Protein AF-A0A356X532-F1 (afdb_monomer)

Radius of gyration: 16.01 Å; Cα contacts (8 Å, |Δi|>4): 191; chains: 1; bounding box: 43×29×43 Å

Secondary structure (DSSP, 8-state):
-HHHHHHHHHHTTT-EEEEE-TTSPPTT-B-SSTT-B---HHHHHHHHHHHHHHT-BTTB--EEEEEEETTSTTHHHHHHGGGSTTSSTTEEEEEE--HHHHHHHHHT------SSTT-SS---

pLDDT: mean 94.4, std 4.4, range [72.94, 98.5]

Mean predicted aligned error: 3.48 Å

Nearest PDB structures (foldseek):
  2cvx-assembly1_A  TM=9.179E-01  e=1.221E-06  Saccharomyces cerevisiae
  6lkm-assembly2_B  TM=9.207E-01  e=1.485E-06  Homo sapiens
  2wgh-assembly1_B  TM=9.139E-01  e=1.691E-06  Homo sapiens
  2wgh-assembly1_A  TM=9.136E-01  e=2.194E-06  Homo sapiens
  4x3v-assembly1_B  TM=9.214E-01  e=1.272E-05  Homo sapiens

Sequence (124 aa):
LKTDQEQVQIMKRRGGVGFDISTIRPKGMTTSNAAKTTDGIEVFMDRFSNSCREVAQGGRRGALMLSISVHHPQVMDFIKIKRDLKKVTGANISVRVSDEFMNAVKNNEPYVQRWPVDSKDPEI

Foldseek 3Di:
DVVLVVCLVQQLVVDADEDEPLQWDAFPDADPDPVRTDNTDQVVLQSSLVSQQVSDDPNRGHEYEYEYEPLRPCVVVQVCQVVPVVGSVNYDYYYDYDPVNVVCVVVVHDDHRFPPSPDPDTPD

Structure (mmCIF, N/CA/C/O backbone):
data_AF-A0A356X532-F1
#
_entry.id   AF-A0A356X532-F1
#
loop_
_atom_site.group_PDB
_atom_site.id
_atom_site.type_symbol
_atom_site.label_atom_id
_atom_site.label_alt_id
_atom_site.label_comp_id
_atom_site.label_asym_id
_atom_site.label_entity_id
_atom_site.label_seq_id
_atom_site.pdbx_PDB_ins_code
_atom_site.Cartn_x
_atom_site.Cartn_y
_atom_site.Cartn_z
_atom_site.occupancy
_atom_site.B_iso_or_equiv
_atom_site.auth_seq_id
_atom_site.auth_comp_id
_atom_site.auth_asym_id
_atom_site.auth_atom_id
_atom_site.pdbx_PDB_model_num
ATOM 1 N N . LEU A 1 1 ? 10.177 -9.768 -2.208 1.00 72.94 1 LEU A N 1
ATOM 2 C CA . LEU A 1 1 ? 11.035 -9.923 -3.411 1.00 72.94 1 LEU A CA 1
ATOM 3 C C . LEU A 1 1 ? 10.312 -10.645 -4.548 1.00 72.94 1 LEU A C 1
ATOM 5 O O . LEU A 1 1 ? 10.276 -10.084 -5.630 1.00 72.94 1 LEU A O 1
ATOM 9 N N . LYS A 1 2 ? 9.683 -11.811 -4.321 1.00 94.81 2 LYS A N 1
ATOM 10 C CA . LYS A 1 2 ? 8.949 -12.556 -5.367 1.00 94.81 2 LYS A CA 1
ATOM 11 C C . LYS A 1 2 ? 7.881 -11.724 -6.101 1.00 94.81 2 LYS A C 1
ATOM 13 O O . LYS A 1 2 ? 7.966 -11.592 -7.314 1.00 94.81 2 LYS A O 1
ATOM 18 N N . THR A 1 3 ? 6.966 -11.079 -5.372 1.00 95.56 3 THR A N 1
ATOM 19 C CA . THR A 1 3 ? 5.908 -10.228 -5.958 1.00 95.56 3 THR A CA 1
ATOM 20 C C . THR A 1 3 ? 6.466 -9.120 -6.852 1.00 95.56 3 THR A C 1
ATOM 22 O O . THR A 1 3 ? 5.935 -8.862 -7.925 1.00 95.56 3 THR A O 1
ATOM 25 N N . ASP A 1 4 ? 7.574 -8.499 -6.435 1.00 95.38 4 ASP A N 1
ATOM 26 C CA . ASP A 1 4 ? 8.252 -7.433 -7.180 1.00 95.38 4 ASP A CA 1
ATOM 27 C C . ASP A 1 4 ? 8.830 -7.942 -8.517 1.00 95.38 4 ASP A C 1
ATOM 29 O O . ASP A 1 4 ? 8.717 -7.305 -9.561 1.00 95.38 4 ASP A O 1
ATOM 33 N N . GLN A 1 5 ? 9.405 -9.146 -8.511 1.00 95.88 5 GLN A N 1
ATOM 34 C CA . GLN A 1 5 ? 9.905 -9.789 -9.727 1.00 95.88 5 GLN A CA 1
ATOM 35 C C . GLN A 1 5 ? 8.757 -10.176 -10.665 1.00 95.88 5 GLN A C 1
ATOM 37 O O . GLN A 1 5 ? 8.823 -9.906 -11.865 1.00 95.88 5 GLN A O 1
ATOM 42 N N . GLU A 1 6 ? 7.697 -10.783 -10.130 1.00 97.12 6 GLU A N 1
ATOM 43 C CA . GLU A 1 6 ? 6.531 -11.213 -10.908 1.00 97.12 6 GLU A CA 1
ATOM 44 C C . GLU A 1 6 ? 5.821 -10.023 -11.565 1.00 97.12 6 GLU A C 1
ATOM 46 O O . GLU A 1 6 ? 5.528 -10.086 -12.763 1.00 97.12 6 GLU A O 1
ATOM 51 N N . GLN A 1 7 ? 5.643 -8.904 -10.848 1.00 96.19 7 GLN A N 1
ATOM 52 C CA . GLN A 1 7 ? 5.040 -7.706 -11.439 1.00 96.19 7 GLN A CA 1
ATOM 53 C C . GLN A 1 7 ? 5.851 -7.186 -12.637 1.00 96.19 7 GLN A C 1
ATOM 55 O O . GLN A 1 7 ? 5.281 -6.898 -13.689 1.00 96.19 7 GLN A O 1
ATOM 60 N N . VAL A 1 8 ? 7.185 -7.147 -12.534 1.00 95.25 8 VAL A N 1
ATOM 61 C CA . VAL A 1 8 ? 8.068 -6.665 -13.608 1.00 95.25 8 VAL A CA 1
ATOM 62 C C . VAL A 1 8 ? 7.992 -7.598 -14.820 1.00 95.25 8 VAL A C 1
ATOM 64 O O . VAL A 1 8 ? 7.935 -7.144 -15.965 1.00 95.25 8 VAL A O 1
ATOM 67 N N . GLN A 1 9 ? 7.933 -8.915 -14.600 1.00 95.31 9 GLN A N 1
ATOM 68 C CA . GLN A 1 9 ? 7.795 -9.891 -15.685 1.00 95.31 9 GLN A CA 1
ATOM 69 C C . GLN A 1 9 ? 6.464 -9.767 -16.440 1.00 95.31 9 GLN A C 1
ATOM 71 O O . GLN A 1 9 ? 6.435 -9.998 -17.654 1.00 95.31 9 GLN A O 1
ATOM 76 N N . ILE A 1 10 ? 5.375 -9.413 -15.761 1.00 95.00 10 ILE A N 1
ATOM 77 C CA . ILE A 1 10 ? 4.075 -9.179 -16.402 1.00 95.00 10 ILE A CA 1
ATOM 78 C C . ILE A 1 10 ? 4.096 -7.847 -17.166 1.00 95.00 10 ILE A C 1
ATOM 80 O O . ILE A 1 10 ? 3.733 -7.796 -18.344 1.00 95.00 10 ILE A O 1
ATOM 84 N N . MET A 1 11 ? 4.601 -6.782 -16.539 1.00 94.88 11 MET A N 1
ATOM 85 C CA . MET A 1 11 ? 4.630 -5.438 -17.127 1.00 94.88 11 MET A CA 1
ATOM 86 C C . MET A 1 11 ? 5.495 -5.355 -18.387 1.00 94.88 11 MET A C 1
ATOM 88 O O . MET A 1 11 ? 5.073 -4.742 -19.370 1.00 94.88 11 MET A O 1
ATOM 92 N N . LYS A 1 12 ? 6.648 -6.044 -18.433 1.00 92.12 12 LYS A N 1
ATOM 93 C CA . LYS A 1 12 ? 7.481 -6.094 -19.653 1.00 92.12 12 LYS A CA 1
ATOM 94 C C . LYS A 1 12 ? 6.780 -6.779 -20.836 1.00 92.12 12 LYS A C 1
ATOM 96 O O . LYS A 1 12 ? 7.192 -6.620 -21.978 1.00 92.12 12 LYS A O 1
ATOM 101 N N . ARG A 1 13 ? 5.724 -7.557 -20.571 1.00 92.69 13 ARG A N 1
ATOM 102 C CA . ARG A 1 13 ? 4.865 -8.210 -21.573 1.00 92.69 13 ARG A CA 1
ATOM 103 C C . ARG A 1 13 ? 3.569 -7.433 -21.817 1.00 92.69 13 ARG A C 1
ATOM 105 O O . ARG A 1 13 ? 2.628 -7.974 -22.382 1.00 92.69 13 ARG A O 1
ATOM 112 N N . ARG A 1 14 ? 3.536 -6.154 -21.425 1.00 89.81 14 ARG A N 1
ATOM 113 C CA . ARG A 1 14 ? 2.418 -5.211 -21.600 1.00 89.81 14 ARG A CA 1
ATOM 114 C C . ARG A 1 14 ? 1.177 -5.504 -20.747 1.00 89.81 14 ARG A C 1
ATOM 116 O O . ARG A 1 14 ? 0.144 -4.883 -20.992 1.00 89.81 14 ARG A O 1
ATOM 123 N N . GLY A 1 15 ? 1.280 -6.370 -19.738 1.00 92.88 15 GLY A N 1
ATOM 124 C CA . GLY A 1 15 ? 0.214 -6.591 -18.759 1.00 92.88 15 GLY A CA 1
ATOM 125 C C . GLY A 1 15 ? 0.177 -5.509 -17.676 1.00 92.88 15 GLY A C 1
ATOM 126 O O . GLY A 1 15 ? 1.218 -5.001 -17.259 1.00 92.88 15 GLY A O 1
ATOM 127 N N . GLY A 1 16 ? -1.026 -5.161 -17.217 1.00 94.62 16 GLY A N 1
ATOM 128 C CA . GLY A 1 16 ? -1.216 -4.411 -15.974 1.00 94.62 16 GLY A CA 1
ATOM 129 C C . GLY A 1 16 ? -1.213 -5.354 -14.773 1.00 94.62 16 GLY A C 1
ATOM 130 O O . GLY A 1 16 ? -1.582 -6.520 -14.903 1.00 94.62 16 GLY A O 1
ATOM 131 N N . VAL A 1 17 ? -0.794 -4.859 -13.612 1.00 97.06 17 VAL A N 1
ATOM 132 C CA . VAL A 1 17 ? -0.718 -5.645 -12.377 1.00 97.06 17 VAL A CA 1
ATOM 133 C C . VAL A 1 17 ? -1.452 -4.912 -11.266 1.00 97.06 17 VAL A C 1
ATOM 135 O O . VAL A 1 17 ? -1.294 -3.706 -11.096 1.00 97.06 17 VAL A O 1
ATOM 138 N N . GLY A 1 18 ? -2.238 -5.651 -10.492 1.00 97.19 18 GLY A N 1
ATOM 139 C CA . GLY A 1 18 ? -2.840 -5.164 -9.262 1.00 97.19 18 GLY A CA 1
ATOM 140 C C . GLY A 1 18 ? -2.665 -6.196 -8.161 1.00 97.19 18 GLY A C 1
ATOM 141 O O . GLY A 1 18 ? -2.882 -7.380 -8.407 1.00 97.19 18 GLY A O 1
ATOM 142 N N . PHE A 1 19 ? -2.264 -5.769 -6.968 1.00 97.12 19 PHE A N 1
ATOM 143 C CA . PHE A 1 19 ? -2.202 -6.662 -5.812 1.00 97.12 19 PHE A CA 1
ATOM 144 C C . PHE A 1 19 ? -2.513 -5.940 -4.505 1.00 97.12 19 PHE A C 1
ATOM 146 O O . PHE A 1 19 ? -2.538 -4.708 -4.411 1.00 97.12 19 PHE A O 1
ATOM 153 N N . ASP A 1 20 ? -2.806 -6.747 -3.495 1.00 97.38 20 ASP A N 1
ATOM 154 C CA . ASP A 1 20 ? -3.045 -6.301 -2.137 1.00 97.38 20 ASP A CA 1
ATOM 155 C C . ASP A 1 20 ? -1.743 -6.201 -1.341 1.00 97.38 20 ASP A C 1
ATOM 157 O O . ASP A 1 20 ? -0.893 -7.088 -1.420 1.00 97.38 20 ASP A O 1
ATOM 161 N N . ILE A 1 21 ? -1.611 -5.138 -0.548 1.00 97.44 21 ILE A N 1
ATOM 162 C CA . ILE A 1 21 ? -0.501 -4.951 0.391 1.00 97.44 21 ILE A CA 1
ATOM 163 C C . ILE A 1 21 ? -0.927 -5.038 1.863 1.00 97.44 21 ILE A C 1
ATOM 165 O O . ILE A 1 21 ? -0.109 -4.782 2.740 1.00 97.44 21 ILE A O 1
ATOM 169 N N . SER A 1 22 ? -2.171 -5.421 2.160 1.00 97.50 22 SER A N 1
ATOM 170 C CA . SER A 1 22 ? -2.692 -5.498 3.540 1.00 97.50 22 SER A CA 1
ATOM 171 C C . SER A 1 22 ? -2.003 -6.551 4.408 1.00 97.50 22 SER A C 1
ATOM 173 O O . SER A 1 22 ? -2.100 -6.512 5.630 1.00 97.50 22 SER A O 1
ATOM 175 N N . THR A 1 23 ? -1.296 -7.496 3.791 1.00 95.19 23 THR A N 1
ATOM 176 C CA . THR A 1 23 ? -0.492 -8.497 4.500 1.00 95.19 23 THR A CA 1
ATOM 177 C C . THR A 1 23 ? 0.855 -7.947 4.969 1.00 95.19 23 THR A C 1
ATOM 179 O O . THR A 1 23 ? 1.566 -8.621 5.713 1.00 95.19 23 THR A O 1
ATOM 182 N N . ILE A 1 24 ? 1.260 -6.758 4.510 1.00 95.75 24 ILE A N 1
ATOM 183 C CA . ILE A 1 24 ? 2.494 -6.117 4.965 1.00 95.75 24 ILE A CA 1
ATOM 184 C C . ILE A 1 24 ? 2.283 -5.643 6.400 1.00 95.75 24 ILE A C 1
ATOM 186 O O . ILE A 1 24 ? 1.258 -5.063 6.729 1.00 95.75 24 ILE A O 1
ATOM 190 N N . ARG A 1 25 ? 3.266 -5.908 7.257 1.00 95.19 25 ARG A N 1
ATOM 191 C CA . ARG A 1 25 ? 3.227 -5.541 8.671 1.00 95.19 25 ARG A CA 1
ATOM 192 C C . ARG A 1 25 ? 3.158 -4.006 8.843 1.00 95.19 25 ARG A C 1
ATOM 194 O O . ARG A 1 25 ? 3.970 -3.315 8.225 1.00 95.19 25 ARG A O 1
ATOM 201 N N . PRO A 1 26 ? 2.260 -3.476 9.692 1.00 96.25 26 PRO A N 1
ATOM 202 C CA . PRO A 1 26 ? 2.191 -2.064 10.048 1.00 96.25 26 PRO A CA 1
ATOM 203 C C . PRO A 1 26 ? 3.485 -1.509 10.644 1.00 96.25 26 PRO A C 1
ATOM 205 O O . PRO A 1 26 ? 4.157 -2.167 11.440 1.00 96.25 26 PRO A O 1
ATOM 208 N N . LYS A 1 27 ? 3.796 -0.258 10.301 1.00 95.69 27 LYS A N 1
ATOM 209 C CA . LYS A 1 27 ? 4.925 0.508 10.841 1.00 95.69 27 LYS A CA 1
ATOM 210 C C . LYS A 1 27 ? 4.983 0.458 12.367 1.00 95.69 27 LYS A C 1
ATOM 212 O O . LYS A 1 27 ? 3.971 0.606 13.043 1.00 95.69 27 LYS A O 1
ATOM 217 N N . GLY A 1 28 ? 6.190 0.289 12.901 1.00 93.81 28 GLY A N 1
ATOM 218 C CA . GLY A 1 28 ? 6.448 0.250 14.341 1.00 93.81 28 GLY A CA 1
ATOM 219 C C . GLY A 1 28 ? 6.243 -1.119 14.993 1.00 93.81 28 GLY A C 1
ATOM 220 O O . GLY A 1 28 ? 6.756 -1.330 16.088 1.00 93.81 28 GLY A O 1
ATOM 221 N N . MET A 1 29 ? 5.588 -2.078 14.329 1.00 93.62 29 MET A N 1
ATOM 222 C CA . MET A 1 29 ? 5.494 -3.443 14.852 1.00 93.62 29 MET A CA 1
ATOM 223 C C . MET A 1 29 ? 6.849 -4.153 14.840 1.00 93.62 29 MET A C 1
ATOM 225 O O . MET A 1 29 ? 7.672 -3.948 13.941 1.00 93.62 29 MET A O 1
ATOM 229 N N . THR A 1 30 ? 7.045 -5.035 15.819 1.00 91.69 30 THR A N 1
ATOM 230 C CA . THR A 1 30 ? 8.307 -5.740 16.056 1.00 91.69 30 THR A CA 1
ATOM 231 C C . THR A 1 30 ? 8.687 -6.670 14.906 1.00 91.69 30 THR A C 1
ATOM 233 O O . THR A 1 30 ? 7.842 -7.322 14.290 1.00 91.69 30 THR A O 1
ATOM 236 N N . THR A 1 31 ? 9.984 -6.752 14.633 1.00 90.56 31 THR A N 1
ATOM 237 C CA . THR A 1 31 ? 10.603 -7.686 13.690 1.00 90.56 31 THR A CA 1
ATOM 238 C C . THR A 1 31 ? 11.715 -8.464 14.394 1.00 90.56 31 THR A C 1
ATOM 240 O O . THR A 1 31 ? 12.317 -7.991 15.355 1.00 90.56 31 THR A O 1
ATOM 243 N N . SER A 1 32 ? 12.014 -9.671 13.915 1.00 90.50 32 SER A N 1
ATOM 244 C CA . SER A 1 32 ? 13.062 -10.533 14.485 1.00 90.50 32 SER A CA 1
ATOM 245 C C . SER A 1 32 ? 14.478 -10.209 13.986 1.00 90.50 32 SER A C 1
ATOM 247 O O . SER A 1 32 ? 15.413 -10.962 14.247 1.00 90.50 32 SER A O 1
ATOM 249 N N . ASN A 1 33 ? 14.652 -9.118 13.236 1.00 87.94 33 ASN A N 1
ATOM 250 C CA . ASN A 1 33 ? 15.927 -8.738 12.632 1.00 87.94 33 ASN A CA 1
ATOM 251 C C . ASN A 1 33 ? 16.582 -7.561 13.377 1.00 87.94 33 ASN A C 1
ATOM 253 O O . ASN A 1 33 ? 16.035 -7.012 14.331 1.00 87.94 33 ASN A O 1
ATOM 257 N N . ALA A 1 34 ? 17.761 -7.144 12.910 1.00 87.94 34 ALA A N 1
ATOM 258 C CA . ALA A 1 34 ? 18.523 -6.057 13.524 1.00 87.94 34 ALA A CA 1
ATOM 259 C C . ALA A 1 34 ? 17.774 -4.709 13.571 1.00 87.94 34 ALA A C 1
ATOM 261 O O . ALA A 1 34 ? 18.085 -3.882 14.425 1.00 87.94 34 ALA A O 1
ATOM 262 N N . ALA A 1 35 ? 16.789 -4.491 12.690 1.00 85.69 35 ALA A N 1
ATOM 263 C CA . ALA A 1 35 ? 16.006 -3.258 12.661 1.00 85.69 35 ALA A CA 1
ATOM 264 C C . ALA A 1 35 ? 15.007 -3.158 13.828 1.00 85.69 35 ALA A C 1
ATOM 266 O O . ALA A 1 35 ? 14.577 -2.055 14.148 1.00 85.69 35 ALA A O 1
ATOM 267 N N . LYS A 1 36 ? 14.670 -4.282 14.486 1.00 92.25 36 LYS A N 1
ATOM 268 C CA . LYS A 1 36 ? 13.726 -4.422 15.615 1.00 92.25 36 LYS A CA 1
ATOM 269 C C . LYS A 1 36 ? 12.273 -4.038 15.328 1.00 92.25 36 LYS A C 1
ATOM 271 O O . LYS A 1 36 ? 11.382 -4.604 15.955 1.00 92.25 36 LYS A O 1
ATOM 276 N N . THR A 1 37 ? 12.015 -3.112 14.413 1.00 93.38 37 THR A N 1
ATOM 277 C CA . THR A 1 37 ? 10.684 -2.717 13.951 1.00 93.38 37 THR A CA 1
ATOM 278 C C . THR A 1 37 ? 10.650 -2.612 12.427 1.00 93.38 37 THR A C 1
ATOM 280 O O . THR A 1 37 ? 11.679 -2.682 11.751 1.00 93.38 37 THR A O 1
ATOM 283 N N . THR A 1 38 ? 9.449 -2.507 11.858 1.00 94.00 38 THR A N 1
ATOM 284 C CA . THR A 1 38 ? 9.254 -2.280 10.419 1.00 94.00 38 THR A CA 1
ATOM 285 C C . THR A 1 38 ? 8.921 -0.820 10.109 1.00 94.00 38 THR A C 1
ATOM 287 O O . THR A 1 38 ? 8.212 -0.164 10.873 1.00 94.00 38 THR A O 1
ATOM 290 N N . ASP A 1 39 ? 9.367 -0.333 8.947 1.00 93.88 39 ASP A N 1
ATOM 291 C CA . ASP A 1 39 ? 8.967 0.968 8.387 1.00 93.88 39 ASP A CA 1
ATOM 292 C C . ASP A 1 39 ? 7.548 0.960 7.792 1.00 93.88 39 ASP A C 1
ATOM 294 O O . ASP A 1 39 ? 7.000 2.012 7.457 1.00 93.88 39 ASP A O 1
ATOM 298 N N . GLY A 1 40 ? 6.932 -0.222 7.695 1.00 95.50 40 GLY A N 1
ATOM 299 C CA . GLY A 1 40 ? 5.563 -0.391 7.232 1.00 95.50 40 GLY A CA 1
ATOM 300 C C . GLY A 1 40 ? 5.401 -0.292 5.718 1.00 95.50 40 GLY A C 1
ATOM 301 O O . GLY A 1 40 ? 6.340 -0.493 4.947 1.00 95.50 40 GLY A O 1
ATOM 302 N N . ILE A 1 41 ? 4.175 -0.005 5.284 1.00 97.00 41 ILE A N 1
ATOM 303 C CA . ILE A 1 41 ? 3.768 -0.135 3.877 1.00 97.00 41 ILE A CA 1
ATOM 304 C C . ILE A 1 41 ? 4.427 0.879 2.930 1.00 97.00 41 ILE A C 1
ATOM 306 O O . ILE A 1 41 ? 4.660 0.549 1.768 1.00 97.00 41 ILE A O 1
ATOM 310 N N . GLU A 1 42 ? 4.750 2.090 3.398 1.00 96.06 42 GLU A N 1
ATOM 311 C CA . GLU A 1 42 ? 5.154 3.217 2.539 1.00 96.06 42 GLU A CA 1
ATOM 312 C C . GLU A 1 42 ? 6.407 2.895 1.710 1.00 96.06 42 GLU A C 1
ATOM 314 O O . GLU A 1 42 ? 6.433 3.120 0.499 1.00 96.06 42 GLU A O 1
ATOM 319 N N . VAL A 1 43 ? 7.415 2.277 2.337 1.00 95.06 43 VAL A N 1
ATOM 320 C CA . VAL A 1 43 ? 8.679 1.903 1.679 1.00 95.06 43 VAL A CA 1
ATOM 321 C C . VAL A 1 43 ? 8.443 0.879 0.566 1.00 95.06 43 VAL A C 1
ATOM 323 O O . VAL A 1 43 ? 9.058 0.945 -0.501 1.00 95.06 43 VAL A O 1
ATOM 326 N N . PHE A 1 44 ? 7.517 -0.059 0.779 1.00 95.88 44 PHE A N 1
ATOM 327 C CA . PHE A 1 44 ? 7.146 -1.034 -0.244 1.00 95.88 44 PHE A CA 1
ATOM 328 C C . PHE A 1 44 ? 6.367 -0.382 -1.387 1.00 95.88 44 PHE A C 1
ATOM 330 O O . PHE A 1 44 ? 6.602 -0.725 -2.544 1.00 95.88 44 PHE A O 1
ATOM 337 N N . MET A 1 45 ? 5.489 0.582 -1.097 1.00 97.25 45 MET A N 1
ATOM 338 C CA . MET A 1 45 ? 4.764 1.323 -2.134 1.00 97.25 45 MET A CA 1
ATOM 339 C C . MET A 1 45 ? 5.718 2.094 -3.050 1.00 97.25 45 MET A C 1
ATOM 341 O O . MET A 1 45 ? 5.575 2.022 -4.273 1.00 97.25 45 MET A O 1
ATOM 345 N N .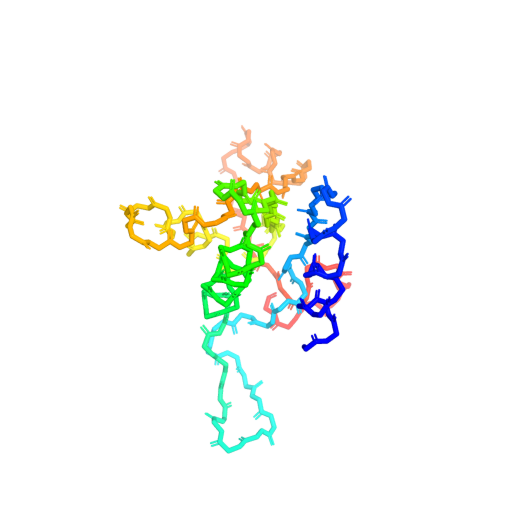 ASP A 1 46 ? 6.710 2.784 -2.478 1.00 96.50 46 ASP A N 1
ATOM 346 C CA . ASP A 1 46 ? 7.736 3.488 -3.252 1.00 96.50 46 ASP A CA 1
ATOM 347 C C . ASP A 1 46 ? 8.546 2.509 -4.108 1.00 96.50 46 ASP A C 1
ATOM 349 O O . ASP A 1 46 ? 8.714 2.732 -5.310 1.00 96.50 46 ASP A O 1
ATOM 353 N N . ARG A 1 47 ? 8.957 1.370 -3.539 1.00 96.31 47 ARG A N 1
ATOM 354 C CA . ARG A 1 47 ? 9.652 0.311 -4.281 1.00 96.31 47 ARG A CA 1
ATOM 355 C C . ARG A 1 47 ? 8.836 -0.189 -5.475 1.00 96.31 47 ARG A C 1
ATOM 357 O O . ARG A 1 47 ? 9.334 -0.155 -6.597 1.00 96.31 47 ARG A O 1
ATOM 364 N N . PHE A 1 48 ? 7.592 -0.624 -5.262 1.00 97.00 48 PHE A N 1
ATOM 365 C CA . PHE A 1 48 ? 6.769 -1.177 -6.341 1.00 97.00 48 PHE A CA 1
ATOM 366 C C . PHE A 1 48 ? 6.473 -0.135 -7.426 1.00 97.00 48 PHE A C 1
ATOM 368 O O . PHE A 1 48 ? 6.523 -0.445 -8.618 1.00 97.00 48 PHE A O 1
ATOM 375 N N . SER A 1 49 ? 6.221 1.113 -7.021 1.00 96.38 49 SER A N 1
ATOM 376 C CA . SER A 1 49 ? 6.064 2.245 -7.934 1.00 96.38 49 SER A CA 1
ATOM 377 C C . SER A 1 49 ? 7.314 2.475 -8.786 1.00 96.38 49 SER A C 1
ATOM 379 O O . SER A 1 49 ? 7.195 2.703 -9.991 1.00 96.38 49 SER A O 1
ATOM 381 N N . ASN A 1 50 ? 8.505 2.413 -8.188 1.00 95.69 50 ASN A N 1
ATOM 382 C CA . ASN A 1 50 ? 9.763 2.600 -8.908 1.00 95.69 50 ASN A CA 1
ATOM 383 C C . ASN A 1 50 ? 9.996 1.471 -9.913 1.00 95.69 50 ASN A C 1
ATOM 385 O O . ASN A 1 50 ? 10.222 1.755 -11.086 1.00 95.69 50 ASN A O 1
ATOM 389 N N . SER A 1 51 ? 9.797 0.213 -9.520 1.00 95.31 51 SER A N 1
ATOM 390 C CA . SER A 1 51 ? 9.921 -0.923 -10.440 1.00 95.31 51 SER A CA 1
ATOM 391 C C . SER A 1 51 ? 8.933 -0.848 -11.615 1.00 95.31 51 SER A C 1
ATOM 393 O O . SER A 1 51 ? 9.304 -1.134 -12.753 1.00 95.31 51 SER A O 1
ATOM 395 N N . CYS A 1 52 ? 7.702 -0.370 -11.386 1.00 94.75 52 CYS A N 1
ATOM 396 C CA . CYS A 1 52 ? 6.726 -0.095 -12.452 1.00 94.75 52 CYS A CA 1
ATOM 397 C C . CYS A 1 52 ? 7.200 0.992 -13.442 1.00 94.75 52 CYS A C 1
ATOM 399 O O . CYS A 1 52 ? 6.908 0.942 -14.642 1.00 94.75 52 CYS A O 1
ATOM 401 N N . ARG A 1 53 ? 7.956 1.986 -12.961 1.00 92.81 53 ARG A N 1
ATOM 402 C CA . ARG A 1 53 ? 8.549 3.026 -13.812 1.00 92.81 53 ARG A CA 1
ATOM 403 C C . ARG A 1 53 ? 9.778 2.528 -14.567 1.00 92.81 53 ARG A C 1
ATOM 405 O O . ARG A 1 53 ? 9.948 2.895 -15.725 1.00 92.81 53 ARG A O 1
ATOM 412 N N . GLU A 1 54 ? 10.612 1.721 -13.925 1.00 92.81 54 GLU A N 1
ATOM 413 C CA . GLU A 1 54 ? 11.871 1.205 -14.475 1.00 92.81 54 GLU A CA 1
ATOM 414 C C . GLU A 1 54 ? 11.655 0.153 -15.566 1.00 92.81 54 GLU A C 1
ATOM 416 O O . GLU A 1 54 ? 12.421 0.097 -16.522 1.00 92.81 54 GLU A O 1
ATOM 421 N N . VAL A 1 55 ? 10.578 -0.637 -15.486 1.00 93.06 55 VAL A N 1
ATOM 422 C CA . VAL A 1 55 ? 10.225 -1.627 -16.523 1.00 93.06 55 VAL A CA 1
ATOM 423 C C . VAL A 1 55 ? 9.698 -0.994 -17.822 1.00 93.06 55 VAL A C 1
ATOM 425 O O . VAL A 1 55 ? 9.366 -1.706 -18.770 1.00 93.06 55 VAL A O 1
ATOM 428 N N . ALA A 1 56 ? 9.591 0.336 -17.891 1.00 86.62 56 ALA A N 1
ATOM 429 C CA . ALA A 1 56 ? 9.082 1.032 -19.065 1.00 86.62 56 ALA A CA 1
ATOM 430 C C . ALA A 1 56 ? 9.914 0.727 -20.324 1.00 86.62 56 ALA A C 1
ATOM 432 O O . ALA A 1 56 ? 11.142 0.758 -20.309 1.00 86.62 56 ALA A O 1
ATOM 433 N N . GLN A 1 57 ? 9.233 0.483 -21.445 1.00 83.81 57 GLN A N 1
ATOM 434 C CA . GLN A 1 57 ? 9.863 0.187 -22.735 1.00 83.81 57 GLN A CA 1
ATOM 435 C C . GLN A 1 57 ? 9.332 1.139 -23.803 1.00 83.81 57 GLN A C 1
ATOM 437 O O . GLN A 1 57 ? 8.119 1.268 -23.974 1.00 83.81 57 GLN A O 1
ATOM 442 N N . GLY A 1 58 ? 10.232 1.817 -24.522 1.00 81.31 58 GLY A N 1
ATOM 443 C CA . GLY A 1 58 ? 9.855 2.730 -25.609 1.00 81.31 58 GLY A CA 1
ATOM 444 C C . GLY A 1 58 ? 8.884 3.834 -25.168 1.00 81.31 58 GLY A C 1
ATOM 445 O O . GLY A 1 58 ? 7.926 4.127 -25.873 1.00 81.31 58 GLY A O 1
ATOM 446 N N . GLY A 1 59 ? 9.066 4.381 -23.960 1.00 78.69 59 GLY A N 1
ATOM 447 C CA . GLY A 1 59 ? 8.200 5.423 -23.393 1.00 78.69 59 GLY A CA 1
ATOM 448 C C . GLY A 1 59 ? 6.880 4.926 -22.785 1.00 78.69 59 GLY A C 1
ATOM 449 O O . GLY A 1 59 ? 6.205 5.690 -22.095 1.00 78.69 59 GLY A O 1
ATOM 450 N N . ARG A 1 60 ? 6.519 3.647 -22.956 1.00 83.38 60 ARG A N 1
ATOM 451 C CA . ARG A 1 60 ? 5.336 3.052 -22.322 1.00 83.38 60 ARG A CA 1
ATOM 452 C C . ARG A 1 60 ? 5.680 2.550 -20.923 1.00 83.38 60 ARG A C 1
ATOM 454 O O . ARG A 1 60 ? 6.439 1.594 -20.773 1.00 83.38 60 ARG A O 1
ATOM 461 N N . ARG A 1 61 ? 5.086 3.176 -19.907 1.00 81.94 61 ARG A N 1
ATOM 462 C CA . ARG A 1 61 ? 5.191 2.752 -18.503 1.00 81.94 61 ARG A CA 1
ATOM 463 C C . ARG A 1 61 ? 4.340 1.511 -18.228 1.00 81.94 61 ARG A C 1
ATOM 465 O O . ARG A 1 61 ? 3.349 1.272 -18.926 1.00 81.94 61 ARG A O 1
ATOM 472 N N . GLY A 1 62 ? 4.728 0.744 -17.208 1.00 89.12 62 GLY A N 1
ATOM 473 C CA . GLY A 1 62 ? 3.868 -0.285 -16.632 1.00 89.12 62 GLY A CA 1
ATOM 474 C C . GLY A 1 62 ? 2.591 0.322 -16.040 1.00 89.12 62 GLY A C 1
ATOM 475 O O . GLY A 1 62 ? 2.493 1.535 -15.842 1.00 89.12 62 GLY A O 1
ATOM 476 N N . ALA A 1 63 ? 1.605 -0.528 -15.768 1.00 92.94 63 ALA A N 1
ATOM 477 C CA . ALA A 1 63 ? 0.394 -0.146 -15.052 1.00 92.94 63 ALA A CA 1
ATOM 478 C C . ALA A 1 63 ? 0.325 -0.943 -13.749 1.00 92.94 63 ALA A C 1
ATOM 480 O O . ALA A 1 63 ? 0.283 -2.174 -13.788 1.00 92.94 63 ALA A O 1
ATOM 481 N N . LEU A 1 64 ? 0.325 -0.236 -12.618 1.00 97.44 64 LEU A N 1
ATOM 482 C CA . LEU A 1 64 ? 0.278 -0.818 -11.281 1.00 97.44 64 LEU A CA 1
ATOM 483 C C . LEU A 1 64 ? -0.914 -0.262 -10.495 1.00 97.44 64 LEU A C 1
ATOM 485 O O . LEU A 1 64 ? -1.125 0.951 -10.459 1.00 97.44 64 LEU A O 1
ATOM 489 N N . MET A 1 6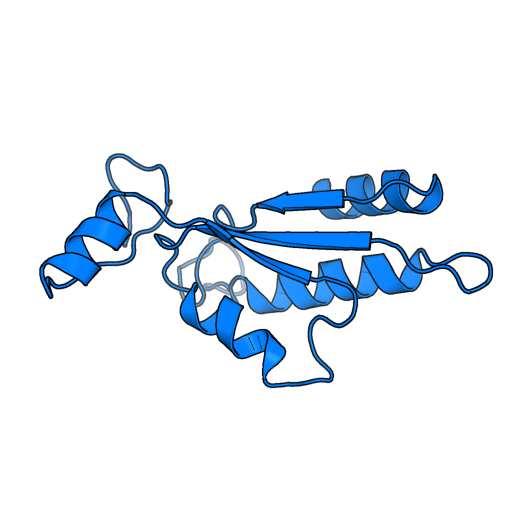5 ? -1.649 -1.149 -9.831 1.00 97.94 65 MET A N 1
ATOM 490 C CA . MET A 1 65 ? -2.610 -0.821 -8.782 1.00 97.94 65 MET A CA 1
ATOM 491 C C . MET A 1 65 ? -2.153 -1.444 -7.468 1.00 97.94 65 MET A C 1
ATOM 493 O O . MET A 1 65 ? -1.984 -2.659 -7.374 1.00 97.94 65 MET A O 1
ATOM 497 N N . LEU A 1 66 ? -2.001 -0.625 -6.436 1.00 98.38 66 LEU A N 1
ATOM 498 C CA . LEU A 1 66 ? -1.854 -1.120 -5.071 1.00 98.38 66 LEU A CA 1
ATOM 499 C C . LEU A 1 66 ? -3.206 -1.015 -4.378 1.00 98.38 66 LEU A C 1
ATOM 501 O O . LEU A 1 66 ? -3.880 0.010 -4.491 1.00 98.38 66 LEU A O 1
ATOM 505 N N . SER A 1 67 ? -3.601 -2.060 -3.659 1.00 98.38 67 SER A N 1
ATOM 506 C CA . SER A 1 67 ? -4.802 -2.021 -2.829 1.00 98.38 67 SER A CA 1
ATOM 507 C C . SER A 1 67 ? -4.495 -2.303 -1.368 1.00 98.38 67 SER A C 1
ATOM 509 O O . SER A 1 67 ? -3.562 -3.042 -1.067 1.00 98.38 67 SER A O 1
ATOM 511 N N . ILE A 1 68 ? -5.277 -1.710 -0.468 1.00 98.50 68 ILE A N 1
ATOM 512 C CA . ILE A 1 68 ? -5.204 -1.970 0.970 1.00 98.50 68 ILE A CA 1
ATOM 513 C C . ILE A 1 68 ? -6.608 -2.127 1.548 1.00 98.50 68 ILE A C 1
ATOM 515 O O . ILE A 1 68 ? -7.548 -1.484 1.088 1.00 98.50 68 ILE A O 1
ATOM 519 N N . SER A 1 69 ? -6.759 -2.971 2.554 1.00 98.31 69 SER A N 1
ATOM 520 C CA . SER A 1 69 ? -7.982 -3.139 3.323 1.00 98.31 69 SER A CA 1
ATOM 521 C C . SER A 1 69 ? -8.188 -1.959 4.265 1.00 98.31 69 SER A C 1
ATOM 523 O O . SER A 1 69 ? -7.240 -1.499 4.903 1.00 98.31 69 SER A O 1
ATOM 525 N N . VAL A 1 70 ? -9.436 -1.512 4.411 1.00 98.00 70 VAL A N 1
ATOM 526 C CA . VAL A 1 70 ? -9.831 -0.511 5.414 1.00 98.00 70 VAL A CA 1
ATOM 527 C C . VAL A 1 70 ? -9.577 -0.983 6.850 1.00 98.00 70 VAL A C 1
ATOM 529 O O . VAL A 1 70 ? -9.454 -0.167 7.759 1.00 98.00 70 VAL A O 1
ATOM 532 N N . HIS A 1 71 ? -9.440 -2.295 7.060 1.00 97.62 71 HIS A N 1
ATOM 533 C CA . HIS A 1 71 ? -9.016 -2.862 8.336 1.00 97.62 71 HIS A CA 1
ATOM 534 C C . HIS A 1 71 ? -7.558 -2.523 8.673 1.00 97.62 71 HIS A C 1
ATOM 536 O O . HIS A 1 71 ? -7.225 -2.476 9.843 1.00 97.62 71 HIS A O 1
ATOM 542 N N . HIS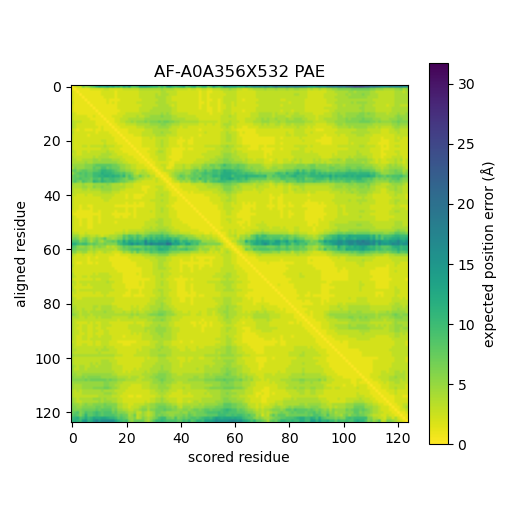 A 1 72 ? -6.683 -2.256 7.700 1.00 98.00 72 HIS A N 1
ATOM 543 C CA . HIS A 1 72 ? -5.251 -2.113 7.966 1.00 98.00 72 HIS A CA 1
ATOM 544 C C . HIS A 1 72 ? -4.920 -0.846 8.793 1.00 98.00 72 HIS A C 1
ATOM 546 O O . HIS A 1 72 ? -5.313 0.250 8.385 1.00 98.00 72 HIS A O 1
ATOM 552 N N . PRO A 1 73 ? -4.103 -0.925 9.868 1.00 97.44 73 PRO A N 1
ATOM 553 C CA . PRO A 1 73 ? -3.761 0.227 10.717 1.00 97.44 73 PRO A CA 1
ATOM 554 C C . PRO A 1 73 ? -3.133 1.409 9.966 1.00 97.44 73 PRO A C 1
ATOM 556 O O . PRO A 1 73 ? -3.363 2.567 10.296 1.00 97.44 73 PRO A O 1
ATOM 559 N N . GLN A 1 74 ? -2.385 1.132 8.895 1.00 97.50 74 GLN A N 1
ATOM 560 C CA . GLN A 1 74 ? -1.792 2.163 8.029 1.00 97.50 74 GLN A CA 1
ATOM 561 C C . GLN A 1 74 ? -2.667 2.601 6.836 1.00 97.50 74 GLN A C 1
ATOM 563 O O . GLN A 1 74 ? -2.151 3.207 5.897 1.00 97.50 74 GLN A O 1
ATOM 568 N N . VAL A 1 75 ? -3.978 2.326 6.822 1.00 97.69 75 VAL A N 1
ATOM 569 C CA . VAL A 1 75 ? -4.866 2.779 5.726 1.00 97.69 75 VAL A CA 1
ATOM 570 C C . VAL A 1 75 ? -4.819 4.302 5.534 1.00 97.69 75 VAL A C 1
ATOM 572 O O . VAL A 1 75 ? -4.860 4.798 4.408 1.00 97.69 75 VAL A O 1
ATOM 575 N N . MET A 1 76 ? -4.650 5.065 6.616 1.00 96.88 76 MET A N 1
ATOM 576 C CA . MET A 1 76 ? -4.538 6.521 6.527 1.00 96.88 76 MET A CA 1
ATOM 577 C C . MET A 1 76 ? -3.216 6.979 5.906 1.00 96.88 76 MET A C 1
ATOM 579 O O . MET A 1 76 ? -3.227 7.937 5.131 1.00 96.88 76 MET A O 1
ATOM 583 N N . ASP A 1 77 ? -2.102 6.303 6.196 1.00 97.38 77 ASP A N 1
ATOM 584 C CA . ASP A 1 77 ? -0.810 6.577 5.549 1.00 97.38 77 ASP A CA 1
ATOM 585 C C . ASP A 1 77 ? -0.900 6.265 4.049 1.00 97.38 77 ASP A C 1
ATOM 587 O O . ASP A 1 77 ? -0.508 7.080 3.213 1.00 97.38 77 ASP A O 1
ATOM 591 N N . PHE A 1 78 ? -1.531 5.136 3.704 1.00 97.94 78 PHE A N 1
ATOM 592 C CA . PHE A 1 78 ? -1.786 4.720 2.326 1.00 97.94 78 PHE A CA 1
ATOM 593 C C . PHE A 1 78 ? -2.568 5.767 1.524 1.00 97.94 78 PHE A C 1
ATOM 595 O O . PHE A 1 78 ? -2.205 6.071 0.392 1.00 97.94 78 PHE A O 1
ATOM 602 N N . ILE A 1 79 ? -3.623 6.352 2.101 1.00 97.06 79 ILE A N 1
ATOM 603 C CA . ILE A 1 79 ? -4.410 7.406 1.440 1.00 97.06 79 ILE A CA 1
ATOM 604 C C . ILE A 1 79 ? -3.587 8.697 1.320 1.00 97.06 79 ILE A C 1
ATOM 606 O O . ILE A 1 79 ? -3.599 9.363 0.282 1.00 97.06 79 ILE A O 1
ATOM 610 N N . LYS A 1 80 ? -2.858 9.067 2.379 1.00 97.56 80 LYS A N 1
ATOM 611 C CA . LYS A 1 80 ? -2.085 10.316 2.429 1.00 97.56 80 LYS A CA 1
ATOM 612 C C . LYS A 1 80 ? -0.859 10.301 1.519 1.00 97.56 80 LYS A C 1
ATOM 614 O O . LYS A 1 80 ? -0.430 11.384 1.129 1.00 97.56 80 LYS A O 1
ATOM 619 N N . ILE A 1 81 ? -0.338 9.136 1.129 1.00 96.56 81 ILE A N 1
ATOM 620 C CA . ILE A 1 81 ? 0.874 9.013 0.300 1.00 96.56 81 ILE A CA 1
ATOM 621 C C . ILE A 1 81 ? 0.797 9.839 -0.995 1.00 96.56 81 ILE A C 1
ATOM 623 O O . ILE A 1 81 ? 1.793 10.401 -1.436 1.00 96.56 81 ILE A O 1
ATOM 627 N N . LYS A 1 82 ? -0.403 9.963 -1.578 1.00 94.06 82 LYS A N 1
ATOM 628 C CA . LYS A 1 82 ? -0.659 10.693 -2.828 1.00 94.06 82 LYS A CA 1
ATOM 629 C C . LYS A 1 82 ? -0.780 12.203 -2.659 1.00 94.06 82 LYS A C 1
ATOM 631 O O . LYS A 1 82 ? -0.854 12.909 -3.661 1.00 94.06 82 LYS A O 1
ATOM 636 N N . ARG A 1 83 ? -0.792 12.712 -1.422 1.00 96.50 83 ARG A N 1
ATOM 637 C CA . ARG A 1 83 ? -0.697 14.158 -1.168 1.00 96.50 83 ARG A CA 1
ATOM 638 C C . ARG A 1 83 ? 0.661 14.704 -1.601 1.00 96.50 83 ARG A C 1
ATOM 640 O O . ARG A 1 83 ? 0.737 15.855 -2.015 1.00 96.50 83 ARG A O 1
ATOM 647 N N . ASP A 1 84 ? 1.708 13.881 -1.547 1.00 94.94 84 ASP A N 1
ATOM 648 C CA . ASP A 1 84 ? 2.980 14.183 -2.192 1.00 94.94 84 ASP A CA 1
ATOM 649 C C . ASP A 1 84 ? 2.946 13.700 -3.648 1.00 94.94 84 ASP A C 1
ATOM 651 O O . ASP A 1 84 ? 3.009 12.503 -3.936 1.00 94.94 84 ASP A O 1
ATOM 655 N N . LEU A 1 85 ? 2.886 14.649 -4.583 1.00 93.12 85 LEU A N 1
ATOM 656 C CA . LEU A 1 85 ? 2.833 14.375 -6.023 1.00 93.12 85 LEU A CA 1
ATOM 657 C C . LEU A 1 85 ? 4.099 13.693 -6.568 1.00 93.12 85 LEU A C 1
ATOM 659 O O . LEU A 1 85 ? 4.104 13.237 -7.713 1.00 93.12 85 LEU A O 1
ATOM 663 N N . LYS A 1 86 ? 5.179 13.624 -5.782 1.00 95.06 86 LYS A N 1
ATOM 664 C CA . LYS A 1 86 ? 6.427 12.951 -6.160 1.00 95.06 86 LYS A CA 1
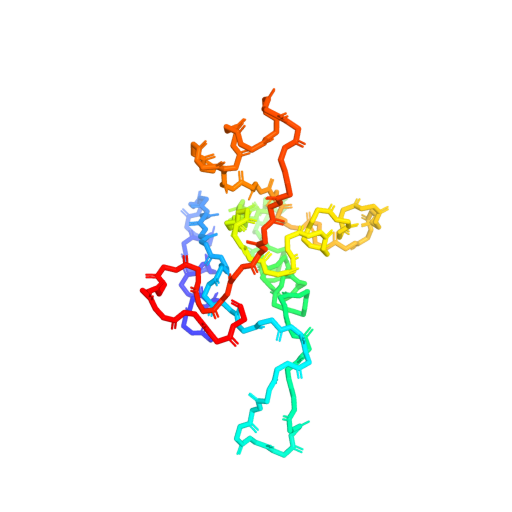ATOM 665 C C . LYS A 1 86 ? 6.468 11.490 -5.712 1.00 95.06 86 LYS A C 1
ATOM 667 O O . LYS A 1 86 ? 7.250 10.721 -6.277 1.00 95.06 86 LYS A O 1
ATOM 672 N N . LYS A 1 87 ? 5.625 11.085 -4.758 1.00 95.50 87 LYS A N 1
ATOM 673 C CA . LYS A 1 87 ? 5.598 9.720 -4.216 1.00 95.50 87 LYS A CA 1
ATOM 674 C C . LYS A 1 87 ? 4.658 8.797 -4.977 1.00 95.50 87 LYS A C 1
ATOM 676 O O . LYS A 1 87 ? 3.627 9.212 -5.508 1.00 95.50 87 LYS A O 1
ATOM 681 N N . VAL A 1 88 ? 5.029 7.514 -5.030 1.00 95.88 88 VAL A N 1
ATOM 682 C CA . VAL A 1 88 ? 4.210 6.428 -5.603 1.00 95.88 88 VAL A CA 1
ATOM 683 C C . VAL A 1 88 ? 3.630 6.796 -6.982 1.00 95.88 88 VAL A C 1
ATOM 685 O O . VAL A 1 88 ? 2.452 6.618 -7.273 1.00 95.88 88 VAL A O 1
ATOM 688 N N . THR A 1 89 ? 4.434 7.391 -7.861 1.00 94.81 89 THR A N 1
ATOM 689 C CA . THR A 1 89 ? 3.972 7.933 -9.157 1.00 94.81 89 THR A CA 1
ATOM 690 C C . THR A 1 89 ? 3.706 6.866 -10.223 1.00 94.81 89 THR A C 1
ATOM 692 O O . THR A 1 89 ? 3.049 7.152 -11.221 1.00 94.81 89 THR A O 1
ATOM 695 N N . GLY A 1 90 ? 4.199 5.642 -10.025 1.00 93.56 90 GLY A N 1
ATOM 696 C CA . GLY A 1 90 ? 4.005 4.503 -10.925 1.00 93.56 90 GLY A CA 1
ATOM 697 C C . GLY A 1 90 ? 2.746 3.679 -10.651 1.00 93.56 90 GLY A C 1
ATOM 698 O O . GLY A 1 90 ? 2.454 2.777 -11.429 1.00 93.56 90 GLY A O 1
ATOM 699 N N . ALA A 1 91 ? 2.011 3.964 -9.572 1.00 96.44 91 ALA A N 1
ATOM 700 C CA . ALA A 1 91 ? 0.824 3.203 -9.190 1.00 96.44 91 ALA A CA 1
ATOM 701 C C . ALA A 1 91 ? -0.407 4.094 -9.009 1.00 96.44 91 ALA A C 1
ATOM 703 O O . ALA A 1 91 ? -0.301 5.223 -8.525 1.00 96.44 91 ALA A O 1
ATOM 704 N N . ASN A 1 92 ? -1.587 3.573 -9.327 1.00 96.06 92 ASN A N 1
ATOM 705 C CA . ASN A 1 92 ? -2.819 4.037 -8.697 1.00 96.06 92 ASN A CA 1
ATOM 706 C C . ASN A 1 92 ? -3.024 3.283 -7.365 1.00 96.06 92 ASN A C 1
ATOM 708 O O . ASN A 1 92 ? -2.377 2.265 -7.105 1.00 96.06 92 ASN A O 1
ATOM 712 N N . ILE A 1 93 ? -3.862 3.839 -6.491 1.00 97.81 93 ILE A N 1
ATOM 713 C CA . ILE A 1 93 ? -4.138 3.279 -5.165 1.00 97.81 93 ILE A CA 1
ATOM 714 C C . ILE A 1 93 ? -5.639 3.051 -4.998 1.00 97.81 93 ILE A C 1
ATOM 716 O O . ILE A 1 93 ? -6.444 3.817 -5.525 1.00 97.81 93 ILE A O 1
ATOM 720 N N . SER A 1 94 ? -6.029 1.997 -4.288 1.00 98.00 94 SER A N 1
ATOM 721 C CA . SER A 1 94 ? -7.434 1.669 -4.022 1.00 98.00 94 SER A CA 1
ATOM 722 C C . SER A 1 94 ? -7.615 1.137 -2.604 1.00 98.00 94 SER A C 1
ATOM 724 O O . SER A 1 94 ? -6.842 0.300 -2.145 1.00 98.00 94 SER A O 1
ATOM 726 N N . VAL A 1 95 ? -8.641 1.609 -1.900 1.00 98.25 95 VAL A N 1
ATOM 727 C CA . VAL A 1 95 ? -9.001 1.083 -0.577 1.00 98.25 95 VAL A CA 1
ATOM 728 C C . VAL A 1 95 ? -10.132 0.078 -0.755 1.00 98.25 95 VAL A C 1
ATOM 730 O O . VAL A 1 95 ? -11.154 0.398 -1.359 1.00 98.25 95 VAL A O 1
ATOM 733 N N . ARG A 1 96 ? -9.952 -1.139 -0.240 1.00 97.75 96 ARG A N 1
ATOM 734 C CA . ARG A 1 96 ? -11.016 -2.135 -0.127 1.00 97.75 96 ARG A CA 1
ATOM 735 C C . ARG A 1 96 ? -11.800 -1.855 1.140 1.00 97.75 96 ARG A C 1
ATOM 737 O O . ARG A 1 96 ? -11.255 -1.939 2.240 1.00 97.75 96 ARG A O 1
ATOM 744 N N . VAL A 1 97 ? -13.062 -1.509 0.962 1.00 97.25 97 VAL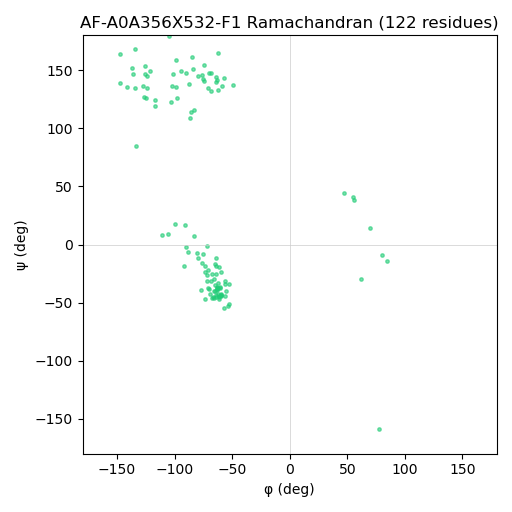 A N 1
ATOM 745 C CA . VAL A 1 97 ? -13.971 -1.157 2.047 1.00 97.25 97 VAL A CA 1
ATOM 746 C C . VAL A 1 97 ? -14.887 -2.345 2.331 1.00 97.25 97 VAL A C 1
ATOM 748 O O . VAL A 1 97 ? -15.360 -2.981 1.392 1.00 97.25 97 VAL A O 1
ATOM 751 N N . SER A 1 98 ? -15.102 -2.658 3.608 1.00 96.56 98 SER A N 1
ATOM 752 C CA . SER A 1 98 ? -15.997 -3.728 4.054 1.00 96.56 98 SER A CA 1
ATOM 753 C C . SER A 1 98 ? -17.361 -3.185 4.477 1.00 96.56 98 SER A C 1
ATOM 755 O O . SER A 1 98 ? -17.491 -2.016 4.851 1.00 96.56 98 SER A O 1
ATOM 757 N N . ASP A 1 99 ? -18.374 -4.053 4.472 1.00 97.31 99 ASP A N 1
ATOM 758 C CA . ASP A 1 99 ? -19.712 -3.714 4.971 1.00 97.31 99 ASP A CA 1
ATOM 759 C C . ASP A 1 99 ? -19.677 -3.318 6.453 1.00 97.31 99 ASP A C 1
ATOM 761 O O . ASP A 1 99 ? -20.368 -2.389 6.856 1.00 97.31 99 ASP A O 1
ATOM 765 N N . GLU A 1 100 ? -18.822 -3.970 7.251 1.00 95.69 100 GLU A N 1
ATOM 766 C CA . GLU A 1 100 ? -18.555 -3.625 8.656 1.00 95.69 100 GLU A CA 1
ATOM 767 C C . GLU A 1 100 ? -18.189 -2.141 8.801 1.00 95.69 100 GLU A C 1
ATOM 769 O O . GLU A 1 100 ? -18.814 -1.415 9.573 1.00 95.69 100 GLU A O 1
ATOM 774 N N . PHE A 1 101 ? -17.229 -1.669 8.002 1.00 97.25 101 PHE A N 1
ATOM 775 C CA . PHE A 1 101 ? -16.832 -0.266 8.006 1.00 97.25 101 PHE A CA 1
ATOM 776 C C . PHE A 1 101 ? -17.966 0.653 7.541 1.00 97.25 101 PHE A C 1
ATOM 778 O O . PHE A 1 101 ? -18.226 1.680 8.166 1.00 97.25 101 PHE A O 1
ATOM 785 N N . MET A 1 102 ? -18.665 0.296 6.459 1.00 98.19 102 MET A N 1
ATOM 786 C CA . MET A 1 102 ? -19.759 1.121 5.934 1.00 98.19 102 MET A CA 1
ATO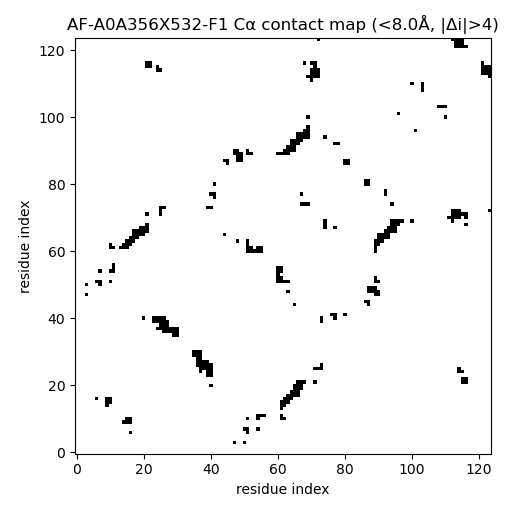M 787 C C . MET A 1 102 ? -20.917 1.252 6.928 1.00 98.19 102 MET A C 1
ATOM 789 O O . MET A 1 102 ? -21.502 2.330 7.046 1.00 98.19 102 MET A O 1
ATOM 793 N N . ASN A 1 103 ? -21.222 0.186 7.670 1.00 98.25 103 ASN A N 1
ATOM 794 C CA . ASN A 1 103 ? -22.225 0.197 8.729 1.00 98.25 103 ASN A CA 1
ATOM 795 C C . ASN A 1 103 ? -21.791 1.087 9.898 1.00 98.25 103 ASN A C 1
ATOM 797 O O . ASN A 1 103 ? -22.581 1.926 10.326 1.00 98.25 103 ASN A O 1
ATOM 801 N N . ALA A 1 104 ? -20.531 0.988 10.339 1.00 97.94 104 ALA A N 1
ATOM 802 C CA . ALA A 1 104 ? -19.999 1.858 11.387 1.00 97.94 104 ALA A CA 1
ATOM 803 C C . ALA A 1 104 ? -20.074 3.344 10.988 1.00 97.94 104 ALA A C 1
ATOM 805 O O . ALA A 1 104 ? -20.528 4.179 11.768 1.00 97.94 104 ALA A O 1
ATOM 806 N N . VAL A 1 105 ? -19.730 3.681 9.737 1.00 97.75 105 VAL A N 1
ATOM 807 C CA . VAL A 1 105 ? -19.867 5.051 9.206 1.00 97.75 105 VAL A CA 1
ATOM 808 C C . VAL A 1 105 ? -21.326 5.508 9.209 1.00 97.75 105 VAL A C 1
ATOM 810 O O . VAL A 1 105 ? -21.621 6.617 9.650 1.00 97.75 105 VAL A O 1
ATOM 813 N N . LYS A 1 106 ? -22.249 4.663 8.736 1.00 98.38 106 LYS A N 1
ATOM 814 C CA . LYS A 1 106 ? -23.682 4.984 8.674 1.00 98.38 106 LYS A CA 1
ATOM 815 C C . LYS A 1 106 ? -24.285 5.227 10.062 1.00 98.38 106 LYS A C 1
ATOM 817 O O . LYS A 1 106 ? -25.135 6.103 10.200 1.00 98.38 106 LYS A O 1
ATOM 822 N N . ASN A 1 107 ? -23.840 4.471 11.062 1.00 98.25 107 ASN A N 1
ATOM 823 C CA . ASN A 1 107 ? -24.330 4.552 12.438 1.00 98.25 107 ASN A CA 1
ATOM 824 C C . ASN A 1 107 ? -23.545 5.550 13.307 1.00 98.25 107 ASN A C 1
ATOM 826 O O . ASN A 1 107 ? -23.902 5.752 14.465 1.00 98.25 107 ASN A O 1
ATOM 830 N N . ASN A 1 108 ? -22.504 6.190 12.761 1.00 97.56 108 ASN A N 1
ATOM 831 C CA . ASN A 1 108 ? -21.573 7.043 13.503 1.00 97.56 108 ASN A CA 1
ATOM 832 C C . ASN A 1 108 ? -20.923 6.317 14.703 1.00 97.56 108 ASN A C 1
ATOM 834 O O . ASN A 1 108 ? -20.778 6.874 15.793 1.00 97.56 108 ASN A O 1
ATOM 838 N N . GLU A 1 109 ? -20.550 5.056 14.493 1.00 97.75 109 GLU A N 1
ATOM 839 C CA . GLU A 1 109 ? -19.911 4.190 15.482 1.00 97.75 109 GLU A CA 1
ATOM 840 C C . GLU A 1 109 ? -18.379 4.236 15.359 1.00 97.75 109 GLU A C 1
ATOM 842 O O . GLU A 1 109 ? -17.837 4.424 14.263 1.00 97.75 109 GLU A O 1
ATOM 847 N N . PRO A 1 110 ? -17.646 4.050 16.473 1.00 95.56 110 PRO A N 1
ATOM 848 C CA . PRO A 1 110 ? -16.199 3.919 16.421 1.00 95.56 110 PRO A CA 1
ATOM 849 C C . PRO A 1 110 ? -15.803 2.658 15.646 1.00 95.56 110 PRO A C 1
ATOM 851 O O . PRO A 1 110 ? -16.390 1.593 15.817 1.00 95.56 110 PRO A O 1
ATOM 854 N N . TYR A 1 111 ? -14.757 2.774 14.831 1.00 94.81 111 TYR A N 1
ATOM 855 C CA . TYR A 1 111 ? -14.218 1.671 14.045 1.00 94.81 111 TYR A CA 1
ATOM 856 C C . TYR A 1 111 ? -12.733 1.489 14.347 1.00 94.81 111 TYR A C 1
ATOM 858 O O . TYR A 1 111 ? -11.949 2.435 14.232 1.00 94.81 111 TYR A O 1
ATOM 866 N N . VAL A 1 112 ? -12.355 0.268 14.721 1.00 93.81 112 VAL A N 1
ATOM 867 C CA . VAL A 1 112 ? -10.987 -0.075 15.115 1.00 93.81 112 VAL A CA 1
ATOM 868 C C . VAL A 1 112 ? -10.307 -0.817 13.971 1.00 93.81 112 VAL A C 1
ATOM 870 O O . VAL A 1 112 ? -10.796 -1.838 13.484 1.00 93.81 112 VAL A O 1
ATOM 873 N N . GLN A 1 113 ? -9.179 -0.275 13.513 1.00 95.75 113 GLN A N 1
ATOM 874 C CA . GLN A 1 113 ? -8.316 -0.966 12.562 1.00 95.75 113 GLN A CA 1
ATOM 875 C C . GLN A 1 113 ? -7.638 -2.152 13.238 1.00 95.75 113 GLN A C 1
ATOM 877 O O . GLN A 1 113 ? -7.298 -2.075 14.412 1.00 95.75 113 GLN A O 1
ATOM 882 N N . ARG A 1 114 ? -7.401 -3.209 12.463 1.00 95.94 114 ARG A N 1
ATOM 883 C CA . ARG A 1 114 ? -6.813 -4.454 12.929 1.00 95.94 114 ARG A CA 1
ATOM 884 C C . ARG A 1 114 ? -5.757 -5.033 11.998 1.00 95.94 114 ARG A C 1
ATOM 886 O O . ARG A 1 114 ? -5.826 -4.865 10.776 1.00 95.94 114 ARG A O 1
ATOM 893 N N . TRP A 1 115 ? -4.802 -5.770 12.552 1.00 96.56 115 TRP A N 1
ATOM 894 C CA . TRP A 1 115 ? -3.819 -6.529 11.779 1.00 96.56 115 TRP A CA 1
ATOM 895 C C . TRP A 1 115 ? -3.389 -7.821 12.494 1.00 96.56 115 TRP A C 1
ATOM 897 O O . TRP A 1 115 ? -3.117 -7.768 13.688 1.00 96.56 115 TRP A O 1
ATOM 907 N N . PRO A 1 116 ? -3.233 -8.967 11.799 1.00 96.69 116 PRO A N 1
ATOM 908 C CA . PRO A 1 116 ? -3.493 -9.196 10.374 1.00 96.69 116 PRO A CA 1
ATOM 909 C C . PRO A 1 116 ? -4.968 -9.011 9.997 1.00 96.69 116 PRO A C 1
ATOM 911 O O . PRO A 1 116 ? -5.859 -9.386 10.752 1.00 96.69 116 PRO A O 1
ATOM 914 N N . VAL A 1 117 ? -5.226 -8.429 8.821 1.00 95.69 117 VAL A N 1
ATOM 915 C CA . VAL A 1 117 ? -6.573 -7.951 8.441 1.00 95.69 117 VAL A CA 1
ATOM 916 C C . VAL A 1 117 ? -7.630 -9.057 8.325 1.00 95.69 117 VAL A C 1
ATOM 918 O O . VAL A 1 117 ? -8.810 -8.783 8.536 1.00 95.69 117 VAL A O 1
ATOM 921 N N . ASP A 1 118 ? -7.197 -10.290 8.047 1.00 91.00 118 ASP A N 1
ATOM 922 C CA . ASP A 1 118 ? -8.049 -11.479 7.909 1.00 91.00 118 ASP A CA 1
ATOM 923 C C . ASP A 1 118 ? -7.942 -12.430 9.123 1.00 91.00 118 ASP A C 1
ATOM 925 O O . ASP A 1 118 ? -8.432 -13.561 9.080 1.00 91.00 118 ASP A O 1
ATOM 929 N N . SER A 1 119 ? -7.270 -12.011 10.206 1.00 92.19 119 SER A N 1
ATOM 930 C CA . SER A 1 119 ? -7.114 -12.840 11.408 1.00 92.19 119 SER A CA 1
ATOM 931 C C . SER A 1 119 ? -8.400 -12.884 12.233 1.00 92.19 119 SER A C 1
ATOM 933 O O . SER A 1 119 ? -9.079 -11.873 12.401 1.00 92.19 119 SER A O 1
ATOM 935 N N . LYS A 1 120 ? -8.695 -14.057 12.811 1.00 89.25 120 LYS A N 1
ATOM 936 C CA . LYS A 1 120 ? -9.725 -14.208 13.857 1.00 89.25 120 LYS A CA 1
ATOM 937 C C . LYS A 1 120 ? -9.280 -13.638 15.205 1.00 89.25 120 LYS A C 1
ATOM 939 O O . LYS A 1 120 ? -10.131 -13.321 16.025 1.00 89.25 120 LYS A O 1
ATOM 944 N N . ASP A 1 121 ? -7.971 -13.547 15.410 1.00 91.81 121 ASP A N 1
ATOM 945 C CA . ASP A 1 121 ? -7.326 -13.016 16.609 1.00 91.81 121 ASP A CA 1
ATOM 946 C C . AS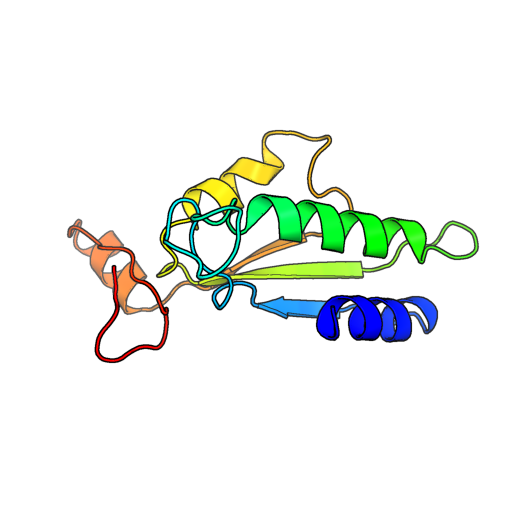P A 1 121 ? -6.218 -12.054 16.150 1.00 91.81 121 ASP A C 1
ATOM 948 O O . ASP A 1 121 ? -5.105 -12.491 15.831 1.00 91.81 121 ASP A O 1
ATOM 952 N N . PRO A 1 122 ? -6.553 -10.784 15.871 1.00 89.69 122 PRO A N 1
ATOM 953 C CA . PRO A 1 122 ? -5.587 -9.824 15.361 1.00 89.69 122 PRO A CA 1
ATOM 954 C C . PRO A 1 122 ? -4.661 -9.325 16.486 1.00 89.69 122 PRO A C 1
ATOM 956 O O . PRO A 1 122 ? -5.069 -9.189 17.634 1.00 89.69 122 PRO A O 1
ATOM 959 N N . GLU A 1 123 ? -3.396 -9.062 16.151 1.00 86.31 123 GLU A N 1
ATOM 960 C CA . GLU A 1 123 ? -2.379 -8.573 17.098 1.00 86.31 123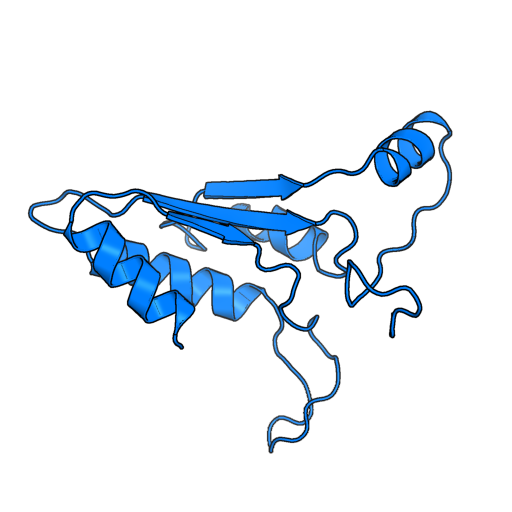 GLU A CA 1
ATOM 961 C C . GLU A 1 123 ? -2.615 -7.110 17.509 1.00 86.31 123 GLU A C 1
ATOM 963 O O . GLU A 1 123 ? -2.173 -6.676 18.574 1.00 86.31 123 GLU A O 1
ATOM 968 N N . ILE A 1 124 ? -3.270 -6.351 16.631 1.00 83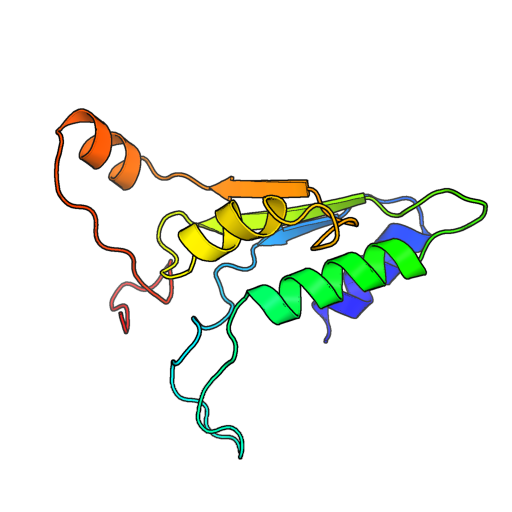.44 124 ILE A N 1
ATOM 969 C CA . ILE A 1 124 ? -3.709 -4.961 16.801 1.00 83.44 124 ILE A CA 1
ATOM 970 C C . ILE A 1 124 ? -5.138 -4.889 16.297 1.00 83.44 124 ILE A C 1
ATOM 972 O O . ILE A 1 124 ? -5.386 -5.577 15.279 1.00 83.44 124 ILE A O 1
#

Solvent-accessible surface area (backbone atoms only — not comparable to full-atom values): 7100 Å² total; per-residue (Å²): 110,68,69,63,54,52,48,44,62,40,26,65,71,76,36,72,44,71,50,75,53,46,85,55,61,50,58,68,42,77,46,99,53,96,75,44,40,37,85,24,60,63,64,54,45,42,50,54,14,48,50,28,49,68,51,38,55,96,88,45,61,35,46,36,37,44,30,37,38,62,38,29,75,51,42,64,56,65,63,50,47,62,74,42,82,82,43,44,74,30,37,51,79,47,75,46,76,50,69,70,58,54,50,26,62,76,69,73,46,91,79,82,51,26,36,55,63,88,49,97,76,45,86,68